Protein AF-A0A8S2AYM7-F1 (afdb_monomer)

Solvent-accessible surface area (backbone atoms only — not comparable to full-atom values): 11286 Å² total; per-residue (Å²): 134,83,77,73,75,80,81,81,62,63,74,83,64,90,55,88,88,55,82,81,86,78,89,85,72,85,82,69,78,77,80,76,76,75,89,69,96,76,87,73,83,65,93,90,77,64,89,91,79,86,88,61,62,48,63,53,56,55,32,68,74,38,61,87,72,64,48,51,95,74,82,79,92,74,59,77,87,77,57,67,85,67,53,64,68,45,72,44,85,76,66,83,88,55,56,69,72,55,54,54,48,35,54,52,53,40,49,52,52,52,52,51,62,72,68,62,67,84,82,76,94,69,86,88,79,58,65,67,63,58,48,55,73,37,94,89,44,85,89,83,90,77,57,69,68,60,53,51,54,52,53,55,52,57,51,56,61,51,70,76,73,111

Organism: Arabidopsis arenosa (NCBI:txid38785)

Foldseek 3Di:
DDDDPPVPDDLDDDDPVDDDDDDPDPPPDDPPPDCPPPDDDDPPDDDDDDDDNNVLVVQCPDDPPSVDPDDDDDDPVVDPPCLVVLVDDDDPPDDPVVNVVSVVSVVVVVVCVVPDDDDDDDDDDDPVVVVCVDPVDDDDDDDPVVVVVVVVVVVVVVVVVD

InterPro domains:
  IPR012592 PROCN domain [PF08083] (51-155)
  IPR027652 Pre-mRNA-processing-splicing factor 8 [PTHR11140] (9-155)

Secondary structure (DSSP, 8-state):
-----GGGS-SS---TTSPP-----TTS--------TT--PPTT------S-HHHHHHHHTSPTTTT-S------GGG--TTHHHHHSPPPTTS-HHHHHHHHHHHHHHHHHHHT--PPPP-----HHHHHHTSTT-------HHHHHHHHHHHHHHHHT--

Mean predicted aligned error: 11.98 Å

Sequence (162 aa):
MVTLPVSYLPAFYYDPLIHPISNTNKDRRERKVYDDDDFALPEGVEPLLKDTT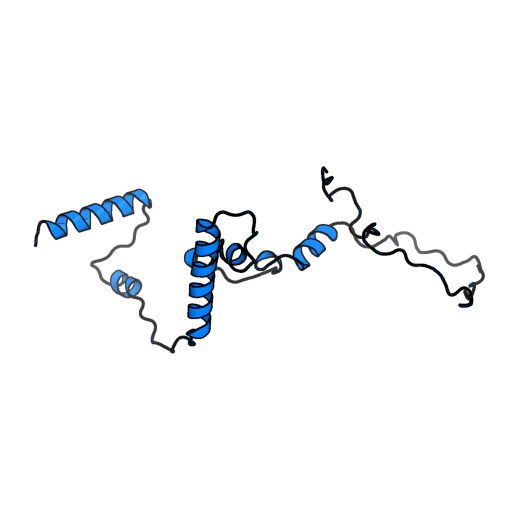AAGISLLFAPRPFVMRSGRTRRAEDIPLVSEWFKEHCPPAYLVKVRVSYQKLLKCYMVNELHHRPPKAQKKKHLFSYLAATKFFQITELDWVEVGLQVCRQEEFKLLAS

Radius of gyration: 31.62 Å; Cα contacts (8 Å, |Δi|>4): 24; chains: 1; bounding box: 71×68×69 Å

pLDDT: mean 84.6, std 15.57, range [30.25, 97.88]

Nearest PDB structures (foldseek):
  6qx9-assembly1_5A  TM=7.966E-01  e=1.813E-13  Homo sapiens
  8q7w-assembly1_A  TM=8.021E-01  e=1.813E-13  Homo sapiens
  8q7x-assembly1_A  TM=8.021E-01  e=1.813E-13  Homo sapiens
  8ro1-assembly1_A  TM=8.016E-01  e=1.948E-11  Caenorhabditis elegans
  5zwm-assembly1_A  TM=7.819E-01  e=7.359E-07  Saccharomyces cerevisiae S288C

Structure (mmCIF, N/CA/C/O backbone):
data_AF-A0A8S2AYM7-F1
#
_entry.id   AF-A0A8S2AYM7-F1
#
loop_
_atom_site.group_PDB
_atom_site.id
_atom_site.type_symbol
_atom_site.label_atom_id
_atom_site.label_alt_id
_atom_site.label_comp_id
_atom_site.label_asym_id
_atom_site.label_entity_id
_atom_site.label_seq_id
_atom_site.pdbx_PDB_ins_code
_atom_site.Cartn_x
_atom_site.Cartn_y
_atom_site.Cartn_z
_atom_site.occupancy
_atom_site.B_iso_or_equiv
_atom_site.auth_seq_id
_atom_site.auth_comp_id
_atom_site.auth_asym_id
_atom_site.auth_atom_id
_atom_site.pdbx_PDB_model_num
ATOM 1 N N . MET A 1 1 ? 11.398 9.988 -26.545 1.00 33.47 1 MET A N 1
ATOM 2 C CA . MET A 1 1 ? 11.728 8.605 -26.942 1.00 33.47 1 MET A CA 1
ATOM 3 C C . MET A 1 1 ? 10.581 7.730 -26.487 1.00 33.47 1 MET A C 1
ATOM 5 O O . MET A 1 1 ? 10.387 7.577 -25.291 1.00 33.47 1 MET A O 1
ATOM 9 N N . VAL A 1 2 ? 9.742 7.306 -27.428 1.00 30.25 2 VAL A N 1
ATOM 10 C CA . VAL A 1 2 ? 8.551 6.498 -27.149 1.00 30.25 2 VAL A CA 1
ATOM 11 C C . VAL A 1 2 ? 9.033 5.075 -26.890 1.00 30.25 2 VAL A C 1
ATOM 13 O O . VAL A 1 2 ? 9.530 4.424 -27.803 1.00 30.25 2 VAL A O 1
ATOM 16 N N . THR A 1 3 ? 8.951 4.613 -25.644 1.00 40.66 3 THR A N 1
ATOM 17 C CA . THR A 1 3 ? 9.097 3.194 -25.324 1.00 40.66 3 THR A CA 1
ATOM 18 C C . THR A 1 3 ? 7.939 2.464 -25.993 1.00 40.66 3 THR A C 1
ATOM 20 O O . THR A 1 3 ? 6.786 2.619 -25.593 1.00 40.66 3 THR A O 1
ATOM 23 N N . LEU A 1 4 ? 8.231 1.716 -27.061 1.00 38.78 4 LEU A N 1
ATOM 24 C CA . LEU A 1 4 ? 7.281 0.754 -27.611 1.00 38.78 4 LEU A CA 1
ATOM 25 C C . LEU A 1 4 ? 6.820 -0.161 -26.464 1.00 38.78 4 LEU A C 1
ATOM 27 O O . LEU A 1 4 ? 7.649 -0.533 -25.628 1.00 38.78 4 LEU A O 1
ATOM 31 N N . PRO A 1 5 ? 5.525 -0.505 -26.374 1.00 46.03 5 PRO A N 1
ATOM 32 C CA . PRO A 1 5 ? 5.066 -1.417 -25.342 1.00 46.03 5 PRO A CA 1
ATOM 33 C C . PRO A 1 5 ? 5.828 -2.738 -25.485 1.00 46.03 5 PRO A C 1
ATOM 35 O O . PRO A 1 5 ? 5.885 -3.323 -26.566 1.00 46.03 5 PRO A O 1
ATOM 38 N N . VAL A 1 6 ? 6.399 -3.206 -24.374 1.00 54.59 6 VAL A N 1
ATOM 39 C CA . VAL A 1 6 ? 7.200 -4.440 -24.214 1.00 54.59 6 VAL A CA 1
ATOM 40 C C . VAL A 1 6 ? 6.398 -5.717 -24.566 1.00 54.59 6 VAL A C 1
ATOM 42 O O . VAL A 1 6 ? 6.845 -6.833 -24.353 1.00 54.59 6 VAL A O 1
ATOM 45 N N . SER A 1 7 ? 5.193 -5.579 -25.122 1.00 57.56 7 SER A N 1
ATOM 46 C CA . SER A 1 7 ? 4.249 -6.657 -25.412 1.00 57.56 7 SER A CA 1
ATOM 47 C C . SER A 1 7 ? 4.543 -7.451 -26.689 1.00 57.56 7 SER A C 1
ATOM 49 O O . SER A 1 7 ? 3.866 -8.444 -26.923 1.00 57.56 7 SER A O 1
ATOM 51 N N . TYR A 1 8 ? 5.495 -7.026 -27.529 1.00 64.31 8 TYR A N 1
ATOM 52 C CA . TYR A 1 8 ? 5.788 -7.683 -28.817 1.00 64.31 8 TYR A CA 1
ATOM 53 C C . TYR A 1 8 ? 7.090 -8.498 -28.840 1.00 64.31 8 TYR A C 1
ATOM 55 O O . TYR A 1 8 ? 7.342 -9.201 -29.816 1.00 64.31 8 TYR A O 1
ATOM 63 N N . LEU A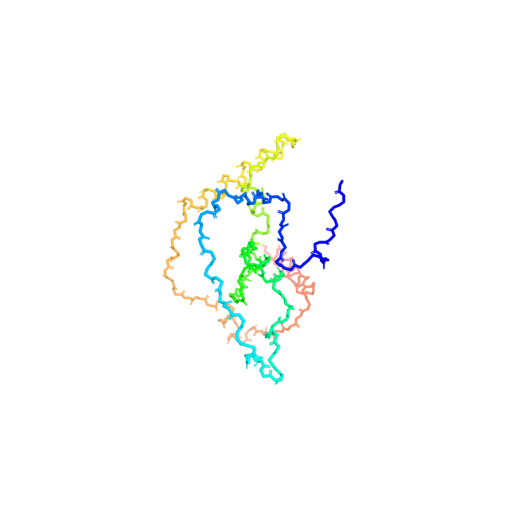 1 9 ? 7.921 -8.417 -27.796 1.00 74.19 9 LEU A N 1
ATOM 64 C CA . LEU A 1 9 ? 9.161 -9.192 -27.707 1.00 74.19 9 LEU A CA 1
ATOM 65 C C . LEU A 1 9 ? 8.925 -10.508 -26.943 1.00 74.19 9 LEU A C 1
ATOM 67 O O . LEU A 1 9 ? 8.143 -10.523 -25.990 1.00 74.19 9 LEU A O 1
ATOM 71 N N . PRO A 1 10 ? 9.591 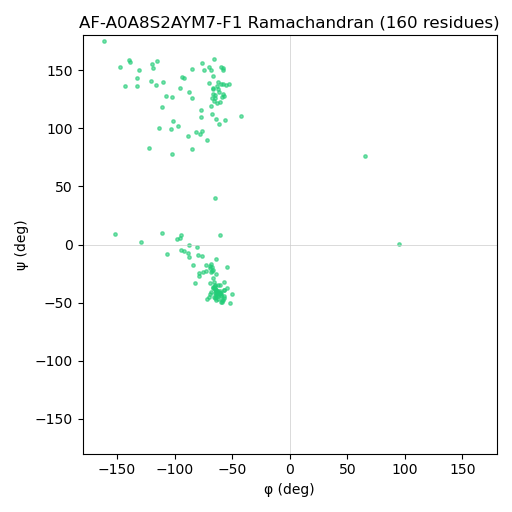-11.614 -27.326 1.00 81.75 10 PRO A N 1
ATOM 72 C CA . PRO A 1 10 ? 9.516 -12.868 -26.581 1.00 81.75 10 PRO A CA 1
ATOM 73 C C . PRO A 1 10 ? 9.964 -12.702 -25.124 1.00 81.75 10 PRO A C 1
ATOM 75 O O . PRO A 1 10 ? 10.838 -11.892 -24.825 1.00 81.75 10 PRO A O 1
ATOM 78 N N . ALA A 1 11 ? 9.427 -13.534 -2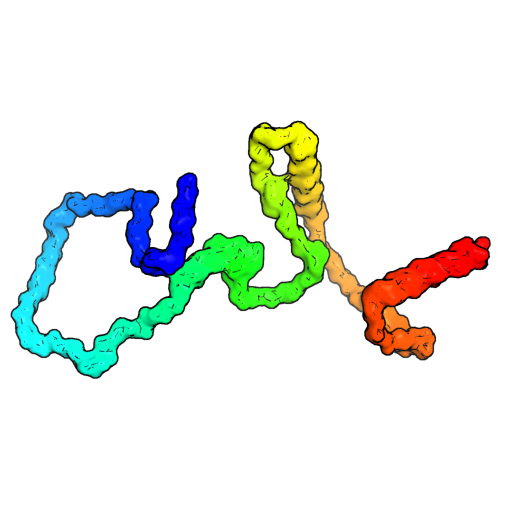4.223 1.00 77.75 11 ALA A N 1
ATOM 79 C CA . ALA A 1 11 ? 9.792 -13.513 -22.800 1.00 77.75 11 ALA A CA 1
ATOM 80 C C . ALA A 1 11 ? 11.300 -13.715 -22.556 1.00 77.75 11 ALA A C 1
ATOM 82 O O . ALA A 1 11 ? 11.854 -13.167 -21.607 1.00 77.75 11 ALA A O 1
ATOM 83 N N . PHE A 1 12 ? 11.954 -14.492 -23.420 1.00 85.00 12 PHE A N 1
ATOM 84 C CA . PHE A 1 12 ? 13.399 -14.673 -23.437 1.00 85.00 12 PHE A CA 1
ATOM 85 C C . PHE A 1 12 ? 13.946 -14.071 -24.729 1.00 85.00 12 PHE A C 1
ATOM 87 O O . PHE A 1 12 ? 13.855 -14.672 -25.798 1.00 85.00 12 PHE A O 1
ATOM 94 N N . TYR A 1 13 ? 14.487 -12.863 -24.621 1.00 87.06 13 TYR A N 1
ATOM 95 C CA . TYR A 1 13 ? 15.102 -12.120 -25.713 1.00 87.06 13 TYR A CA 1
ATOM 96 C C . TYR A 1 13 ? 16.447 -11.564 -25.241 1.00 87.06 13 TYR A C 1
ATOM 98 O O . TYR A 1 13 ? 16.594 -11.183 -24.079 1.00 87.06 13 TYR A O 1
ATOM 106 N N . TYR A 1 14 ? 17.440 -11.546 -26.130 1.00 89.81 14 TYR A N 1
ATOM 107 C CA . TYR A 1 14 ? 18.743 -10.967 -25.825 1.00 89.81 14 TYR A CA 1
ATOM 108 C C . TYR A 1 14 ? 18.641 -9.435 -25.872 1.00 89.81 14 TYR A C 1
ATOM 110 O O . TYR A 1 14 ? 18.656 -8.841 -26.949 1.00 89.81 14 TYR A O 1
ATOM 118 N N . ASP A 1 15 ? 18.484 -8.811 -24.704 1.00 89.62 15 ASP A N 1
ATOM 119 C CA . ASP A 1 15 ? 18.349 -7.358 -24.571 1.00 89.62 15 ASP A CA 1
ATOM 120 C C . ASP A 1 15 ? 19.647 -6.650 -25.021 1.00 89.62 15 ASP A C 1
ATOM 122 O O . ASP A 1 15 ? 20.723 -7.001 -24.528 1.00 89.62 15 ASP A O 1
ATOM 126 N N . PRO A 1 16 ? 19.587 -5.645 -25.920 1.00 91.19 16 PRO A N 1
ATOM 127 C CA . PRO A 1 16 ? 20.740 -4.833 -26.314 1.00 91.19 16 PRO A CA 1
ATOM 128 C C . PRO A 1 16 ? 21.497 -4.163 -25.156 1.00 91.19 16 PRO A C 1
ATOM 130 O O . PRO A 1 16 ? 22.649 -3.772 -25.335 1.00 91.19 16 PRO A O 1
ATOM 133 N N . LEU A 1 17 ? 20.878 -4.021 -23.978 1.00 91.69 17 LEU A N 1
ATOM 134 C CA . LEU A 1 17 ? 21.542 -3.563 -22.754 1.00 91.69 17 LEU A CA 1
ATOM 135 C C . LEU A 1 17 ? 22.548 -4.588 -22.194 1.00 91.69 17 LEU A C 1
ATOM 137 O O . LEU A 1 17 ? 23.414 -4.220 -21.401 1.00 91.69 17 LEU A O 1
ATOM 141 N N . ILE A 1 18 ? 22.457 -5.863 -22.586 1.00 91.88 18 ILE A N 1
ATOM 142 C CA . ILE A 1 18 ? 23.369 -6.928 -22.156 1.00 91.88 18 ILE A CA 1
ATOM 143 C C . ILE A 1 18 ? 24.610 -6.930 -23.056 1.00 91.88 18 ILE A C 1
ATOM 145 O O . ILE A 1 18 ? 24.524 -7.040 -24.282 1.00 91.88 18 ILE A O 1
ATOM 149 N N . HIS A 1 19 ? 25.794 -6.864 -22.443 1.00 92.06 19 HIS A N 1
ATOM 150 C CA . HIS A 1 19 ? 27.066 -6.906 -23.168 1.00 92.06 19 HIS A CA 1
ATOM 151 C C . HIS A 1 19 ? 27.221 -8.193 -24.002 1.00 92.06 19 HIS A C 1
ATOM 153 O O . HIS A 1 19 ? 27.105 -9.280 -23.429 1.00 92.06 19 HIS A O 1
ATOM 159 N N . PRO A 1 20 ? 27.525 -8.096 -25.316 1.00 92.44 20 PRO A N 1
ATOM 160 C CA . PRO A 1 20 ? 27.611 -9.245 -26.217 1.00 92.44 20 PRO A CA 1
ATOM 161 C C . PRO A 1 20 ? 28.668 -10.251 -25.766 1.00 92.44 20 PRO A C 1
ATOM 163 O O . PRO A 1 20 ? 29.783 -9.888 -25.388 1.00 92.44 20 PRO A O 1
ATOM 166 N N . ILE A 1 21 ? 28.325 -11.535 -25.855 1.00 88.50 21 ILE A N 1
ATOM 167 C CA . ILE A 1 21 ? 29.239 -12.628 -25.523 1.00 88.50 21 ILE A CA 1
ATOM 168 C C . ILE A 1 21 ? 30.228 -12.807 -26.681 1.00 88.50 21 ILE A C 1
ATOM 170 O O . ILE A 1 21 ? 29.840 -13.175 -27.789 1.00 88.50 21 ILE A O 1
ATOM 174 N N . SER A 1 22 ? 31.516 -12.569 -26.426 1.00 84.88 22 SER A N 1
ATOM 175 C CA . SER A 1 22 ? 32.588 -12.856 -27.380 1.00 84.88 22 SER A CA 1
ATOM 176 C C . SER A 1 22 ? 33.069 -14.301 -27.229 1.00 84.88 22 SER A C 1
ATOM 178 O O . SER A 1 22 ? 33.342 -14.779 -26.129 1.00 84.88 22 SER A O 1
ATOM 180 N N . ASN A 1 23 ? 33.176 -15.028 -28.342 1.00 81.06 23 ASN A N 1
ATOM 181 C CA . ASN A 1 23 ? 33.700 -16.392 -28.330 1.00 81.06 23 ASN A CA 1
ATOM 182 C C . ASN A 1 23 ? 35.228 -16.366 -28.496 1.00 81.06 23 ASN A C 1
ATOM 184 O O . ASN A 1 23 ? 35.735 -16.302 -29.614 1.00 81.06 23 ASN A O 1
ATOM 188 N N . THR A 1 24 ? 35.965 -16.366 -27.385 1.00 75.62 24 THR A N 1
ATOM 189 C CA . THR A 1 24 ? 37.438 -16.285 -27.378 1.00 75.62 24 THR A CA 1
ATOM 190 C C . THR A 1 24 ? 38.133 -17.646 -27.310 1.00 75.62 24 THR A C 1
ATOM 192 O O . THR A 1 24 ? 39.354 -17.704 -27.418 1.00 75.62 24 THR A O 1
ATOM 195 N N . ASN A 1 25 ? 37.388 -18.748 -27.167 1.00 70.62 25 ASN A N 1
ATOM 196 C CA . ASN A 1 25 ? 37.950 -20.067 -26.876 1.00 70.62 25 ASN A CA 1
ATOM 197 C C . ASN A 1 25 ? 37.550 -21.091 -27.955 1.00 70.62 25 ASN A C 1
ATOM 199 O O . ASN A 1 25 ? 36.585 -21.839 -27.807 1.00 70.62 25 ASN A O 1
ATOM 203 N N . LYS A 1 26 ? 38.292 -21.103 -29.071 1.00 64.06 26 LYS A N 1
ATOM 204 C CA . LYS A 1 26 ? 38.075 -22.025 -30.206 1.00 64.06 26 LYS A CA 1
ATOM 205 C C . LYS A 1 26 ? 38.562 -23.461 -29.957 1.00 64.06 26 LYS A C 1
ATOM 207 O O . LYS A 1 26 ? 38.228 -24.340 -30.743 1.00 64.06 26 LYS A O 1
ATOM 212 N N . ASP A 1 27 ? 39.303 -23.717 -28.878 1.00 64.50 27 ASP A N 1
ATOM 213 C CA . ASP A 1 27 ? 39.967 -25.014 -28.653 1.00 64.50 27 ASP A CA 1
ATOM 214 C C . ASP A 1 27 ? 39.098 -26.062 -27.939 1.00 64.50 27 ASP A C 1
ATOM 216 O O . ASP A 1 27 ? 39.514 -27.207 -27.729 1.00 64.50 27 ASP A O 1
ATOM 220 N N . ARG A 1 28 ? 37.853 -25.723 -27.584 1.00 64.44 28 ARG A N 1
ATOM 221 C CA . ARG A 1 28 ? 36.923 -26.693 -27.004 1.00 64.44 28 ARG A CA 1
ATOM 222 C C . ARG A 1 28 ? 36.352 -27.584 -28.112 1.00 64.44 28 ARG A C 1
ATOM 224 O O . ARG A 1 28 ? 35.364 -27.238 -28.748 1.00 64.44 28 ARG A O 1
ATOM 231 N N . ARG A 1 29 ? 36.981 -28.750 -28.306 1.00 63.94 29 ARG A N 1
ATOM 232 C CA . ARG A 1 29 ? 36.541 -29.837 -29.202 1.00 63.94 29 ARG A CA 1
ATOM 233 C C . ARG A 1 29 ? 35.031 -30.078 -29.107 1.00 63.94 29 ARG A C 1
ATOM 235 O O . ARG A 1 29 ? 34.549 -30.646 -28.125 1.00 63.94 29 ARG A O 1
ATOM 242 N N . GLU A 1 30 ? 34.310 -29.741 -30.166 1.00 64.81 30 GLU A N 1
ATOM 243 C CA . GLU A 1 30 ? 33.011 -30.339 -30.440 1.00 64.81 30 GLU A CA 1
ATOM 244 C C . GLU A 1 30 ? 33.255 -31.809 -30.778 1.00 64.81 30 GLU A C 1
ATOM 246 O O . GLU A 1 30 ? 33.882 -32.149 -31.785 1.00 64.81 30 GLU A O 1
ATOM 251 N N . ARG A 1 31 ? 32.811 -32.709 -29.901 1.00 60.75 31 ARG A N 1
ATOM 252 C CA . ARG A 1 31 ? 32.731 -34.127 -30.236 1.00 60.75 31 ARG A CA 1
ATOM 253 C C . ARG A 1 31 ? 31.564 -34.235 -31.219 1.00 60.75 31 ARG A C 1
ATOM 255 O O . ARG A 1 31 ? 30.423 -34.342 -30.784 1.00 60.75 31 ARG A O 1
ATOM 262 N N . LYS A 1 32 ? 31.840 -34.098 -32.521 1.00 61.12 32 LYS A N 1
ATOM 263 C CA . LYS A 1 32 ? 30.853 -34.371 -33.569 1.00 61.12 32 LYS A CA 1
ATOM 264 C C . LYS A 1 32 ? 30.377 -35.806 -33.364 1.00 61.12 32 LYS A C 1
ATOM 266 O O . LYS A 1 32 ? 31.153 -36.743 -33.546 1.00 61.12 32 LYS A O 1
ATOM 271 N N . VAL A 1 33 ? 29.150 -35.960 -32.884 1.00 63.12 33 VAL A N 1
ATOM 272 C CA . VAL A 1 33 ? 28.438 -37.231 -32.977 1.00 63.12 33 VAL A CA 1
ATOM 273 C C . VAL A 1 33 ? 28.171 -37.400 -34.468 1.00 63.12 33 VAL A C 1
ATOM 275 O O . VAL A 1 33 ? 27.628 -36.491 -35.093 1.00 63.12 33 VAL A O 1
ATOM 278 N N . TYR A 1 34 ? 28.707 -38.467 -35.054 1.00 61.69 34 TYR A N 1
ATOM 279 C CA . TYR A 1 34 ? 28.439 -38.802 -36.446 1.00 61.69 34 TYR A CA 1
ATOM 280 C C . TYR A 1 34 ? 26.961 -39.178 -36.557 1.00 61.69 34 TYR A C 1
ATOM 282 O O . TYR A 1 34 ? 26.458 -39.896 -35.694 1.00 61.69 34 TYR A O 1
ATOM 290 N N . ASP A 1 35 ? 26.296 -38.636 -37.573 1.00 59.59 35 ASP A N 1
ATOM 291 C CA . ASP A 1 35 ? 24.943 -39.016 -37.971 1.00 59.59 35 ASP A CA 1
ATOM 292 C C . ASP A 1 35 ? 24.994 -40.496 -38.372 1.00 59.59 35 ASP A C 1
ATOM 294 O O . ASP A 1 35 ? 25.585 -40.842 -39.394 1.00 59.59 35 ASP A O 1
ATOM 298 N N . ASP A 1 36 ? 24.499 -41.371 -37.501 1.00 61.19 36 ASP A N 1
ATOM 299 C CA . ASP A 1 36 ? 24.096 -42.724 -37.875 1.00 61.19 36 ASP A CA 1
ATOM 300 C C . ASP A 1 36 ? 22.565 -42.634 -37.975 1.00 61.19 36 ASP A C 1
ATOM 302 O O . ASP A 1 36 ? 21.882 -42.401 -36.973 1.00 61.19 36 ASP A O 1
ATOM 306 N N . ASP A 1 37 ? 22.075 -42.654 -39.215 1.00 62.97 37 ASP A N 1
ATOM 307 C CA . ASP A 1 37 ? 20.799 -42.125 -39.735 1.00 62.97 37 ASP A CA 1
ATOM 308 C C . ASP A 1 37 ? 19.491 -42.792 -39.217 1.00 62.97 37 ASP A C 1
ATOM 310 O O . ASP A 1 37 ? 18.550 -42.964 -39.985 1.00 62.97 37 ASP A O 1
ATOM 314 N N . ASP A 1 38 ? 19.361 -43.159 -37.935 1.00 70.38 38 ASP A N 1
ATOM 315 C CA . ASP A 1 38 ? 18.190 -43.934 -37.456 1.00 70.38 38 ASP A CA 1
ATOM 316 C C . ASP A 1 38 ? 17.455 -43.376 -36.220 1.00 70.38 38 ASP A C 1
ATOM 318 O O . ASP A 1 38 ? 16.479 -43.969 -35.749 1.00 70.38 38 ASP A O 1
ATOM 322 N N . PHE A 1 39 ? 17.854 -42.223 -35.672 1.00 74.88 39 PHE A N 1
ATOM 323 C CA . PHE A 1 39 ? 17.157 -41.647 -34.514 1.00 74.88 39 PHE A CA 1
ATOM 324 C C . PHE A 1 39 ? 16.138 -40.568 -34.911 1.00 74.88 39 PHE A C 1
ATOM 326 O O . PHE A 1 39 ? 16.491 -39.411 -35.133 1.00 74.88 39 PHE A O 1
ATOM 333 N N . ALA A 1 40 ? 14.851 -40.928 -34.917 1.00 78.06 40 ALA A N 1
ATOM 334 C CA . ALA A 1 40 ? 13.736 -39.991 -35.062 1.00 78.06 40 ALA A CA 1
ATOM 335 C C . ALA A 1 40 ? 12.940 -39.854 -33.754 1.00 78.06 40 ALA A C 1
ATOM 337 O O . ALA A 1 40 ? 12.668 -40.833 -33.056 1.00 78.06 40 ALA A O 1
ATOM 338 N N . LEU A 1 41 ? 12.534 -38.624 -33.426 1.00 79.31 41 LEU A N 1
ATOM 339 C CA . LEU A 1 41 ? 11.593 -38.369 -32.334 1.00 79.31 41 LEU A CA 1
ATOM 340 C C . LEU A 1 41 ? 10.209 -38.955 -32.690 1.00 79.31 41 LEU A C 1
ATOM 342 O O . LEU A 1 41 ? 9.749 -38.745 -33.813 1.00 79.31 41 LEU A O 1
ATOM 346 N N . PRO A 1 42 ? 9.531 -39.660 -31.763 1.00 86.31 42 PRO A N 1
ATOM 347 C CA . PRO A 1 42 ? 8.184 -40.178 -31.988 1.00 86.31 42 PRO A CA 1
ATOM 348 C C . PRO A 1 42 ? 7.164 -39.083 -32.327 1.00 86.31 42 PRO A C 1
ATOM 350 O O . PRO A 1 42 ? 7.254 -37.950 -31.849 1.00 86.31 42 PRO A O 1
ATOM 353 N N . GLU A 1 43 ? 6.152 -39.449 -33.110 1.00 80.50 43 GLU A N 1
ATOM 354 C CA . GLU A 1 43 ? 5.052 -38.559 -33.480 1.00 80.50 43 GLU A CA 1
ATOM 355 C C . GLU A 1 43 ? 4.267 -38.105 -32.231 1.00 80.50 43 GLU A C 1
ATOM 357 O O . GLU A 1 43 ? 3.925 -38.914 -31.367 1.00 80.50 43 GLU A O 1
ATOM 362 N N . GLY A 1 44 ? 4.017 -36.796 -32.108 1.00 75.06 44 GLY A N 1
ATOM 363 C CA . GLY A 1 44 ? 3.354 -36.185 -30.945 1.00 75.06 44 GLY A CA 1
ATOM 364 C C . GLY A 1 44 ? 4.293 -35.628 -29.865 1.00 75.06 44 GLY A C 1
ATOM 365 O O . GLY A 1 44 ? 3.815 -35.078 -28.871 1.00 75.06 44 GLY A O 1
ATOM 366 N N . VAL A 1 45 ? 5.617 -35.728 -30.041 1.00 79.56 45 VAL A N 1
ATOM 367 C CA . VAL A 1 45 ? 6.589 -35.041 -29.175 1.00 79.56 45 VAL A CA 1
ATOM 368 C C . VAL A 1 45 ? 6.744 -33.587 -29.624 1.00 79.56 45 VAL A C 1
ATOM 370 O O . VAL A 1 45 ? 7.510 -33.272 -30.532 1.00 79.56 45 VAL A O 1
ATOM 373 N N . GLU A 1 46 ? 6.024 -32.689 -28.956 1.00 72.12 46 GLU A N 1
ATOM 374 C CA . GLU A 1 46 ? 6.096 -31.241 -29.169 1.00 72.12 46 GLU A CA 1
ATOM 375 C C . GLU A 1 46 ? 6.631 -30.502 -27.922 1.00 72.12 46 GLU A C 1
ATOM 377 O O . GLU A 1 46 ? 6.561 -31.022 -26.802 1.00 72.12 46 GLU A O 1
ATOM 382 N N . PRO A 1 47 ? 7.171 -29.274 -28.070 1.00 64.94 47 PRO A N 1
ATOM 383 C CA . PRO A 1 47 ? 7.577 -28.441 -26.939 1.00 64.94 47 PRO A CA 1
ATOM 384 C C . PRO A 1 47 ? 6.421 -28.167 -25.962 1.00 64.94 47 PRO A C 1
ATOM 386 O O . PRO A 1 47 ? 5.361 -27.676 -26.338 1.00 64.94 47 PRO A O 1
ATOM 389 N N . LEU A 1 48 ? 6.660 -28.445 -24.679 1.00 64.25 48 LEU A N 1
ATOM 390 C CA . LEU A 1 48 ? 5.622 -28.654 -23.661 1.00 64.25 48 LEU A CA 1
ATOM 391 C C . LEU A 1 48 ? 4.797 -27.412 -23.237 1.00 64.25 48 LEU A C 1
ATOM 393 O O . LEU A 1 48 ? 3.750 -27.583 -22.617 1.00 64.25 48 LEU A O 1
ATOM 397 N N . LEU A 1 49 ? 5.258 -26.169 -23.447 1.00 58.91 49 LEU A N 1
ATOM 398 C CA . LEU A 1 49 ? 4.717 -25.012 -22.706 1.00 58.91 49 LEU A CA 1
ATOM 399 C C . LEU A 1 49 ? 4.605 -23.714 -23.525 1.00 58.91 49 LEU A C 1
ATOM 401 O O . LEU A 1 49 ? 5.567 -23.309 -24.178 1.00 58.91 49 LEU A O 1
ATOM 405 N N . LYS A 1 50 ? 3.471 -23.004 -23.381 1.00 60.47 50 LYS A N 1
ATOM 406 C CA . LYS A 1 50 ? 3.277 -21.621 -23.852 1.00 60.47 50 LYS A CA 1
ATOM 407 C C . LYS A 1 50 ? 2.639 -20.686 -22.810 1.00 60.47 50 LYS A C 1
ATOM 409 O O . LYS A 1 50 ? 1.671 -21.027 -22.139 1.00 60.47 50 LYS A O 1
ATOM 414 N N . ASP A 1 51 ? 3.233 -19.493 -22.765 1.00 69.19 51 ASP A N 1
ATOM 415 C CA . ASP A 1 51 ? 2.669 -18.140 -22.631 1.00 69.19 51 ASP A CA 1
ATOM 416 C C . ASP A 1 51 ? 1.935 -17.691 -21.348 1.00 69.19 51 ASP A C 1
ATOM 418 O O . ASP A 1 51 ? 0.734 -17.460 -21.349 1.00 69.19 51 ASP A O 1
ATOM 422 N N . THR A 1 52 ? 2.711 -17.399 -20.288 1.00 68.62 52 THR A N 1
ATOM 423 C CA . THR A 1 52 ? 2.540 -16.226 -19.371 1.00 68.62 52 THR A CA 1
ATOM 424 C C . THR A 1 52 ? 3.869 -15.752 -18.734 1.00 68.62 52 THR A C 1
ATOM 426 O O . THR A 1 52 ? 3.896 -14.900 -17.841 1.00 68.62 52 THR A O 1
ATOM 429 N N . THR A 1 53 ? 5.007 -16.284 -19.192 1.00 81.12 53 THR A N 1
ATOM 430 C CA . THR A 1 53 ? 6.303 -16.205 -18.499 1.00 81.12 53 THR A CA 1
ATOM 431 C C . THR A 1 53 ? 6.827 -14.781 -18.325 1.00 81.12 53 THR A C 1
ATOM 433 O O . THR A 1 53 ? 7.314 -14.454 -17.248 1.00 81.12 53 THR A O 1
ATOM 436 N N . ALA A 1 54 ? 6.684 -13.913 -19.333 1.00 81.12 54 ALA A N 1
ATOM 437 C CA . ALA A 1 54 ? 7.159 -12.528 -19.260 1.00 81.12 54 ALA A CA 1
ATOM 438 C C . ALA A 1 54 ? 6.502 -11.752 -18.104 1.00 81.12 54 ALA A C 1
ATOM 440 O O . ALA A 1 54 ? 7.198 -11.178 -17.269 1.00 81.12 54 ALA A O 1
ATOM 441 N N . ALA A 1 55 ? 5.169 -11.806 -18.002 1.00 80.62 55 ALA A N 1
ATOM 442 C CA . ALA A 1 55 ? 4.426 -11.147 -16.928 1.00 80.62 55 ALA A CA 1
ATOM 443 C C . ALA A 1 55 ? 4.744 -11.754 -15.549 1.00 80.62 55 ALA A C 1
ATOM 445 O O . ALA A 1 55 ? 4.881 -11.026 -14.567 1.00 80.62 55 ALA A O 1
ATOM 446 N N . GLY A 1 56 ? 4.920 -13.079 -15.475 1.00 83.06 56 GLY A N 1
ATOM 447 C CA . GLY A 1 56 ? 5.347 -13.760 -14.250 1.00 83.06 56 GLY A CA 1
ATOM 448 C C . GLY A 1 56 ? 6.737 -13.322 -13.775 1.00 83.06 56 GLY A C 1
ATOM 449 O O . GLY A 1 56 ? 6.925 -13.067 -12.586 1.00 83.06 56 GLY A O 1
ATOM 450 N N . ILE A 1 57 ? 7.692 -13.168 -14.699 1.00 86.88 57 ILE A N 1
ATOM 451 C CA . ILE A 1 57 ? 9.031 -12.641 -14.399 1.00 86.88 57 ILE A CA 1
ATOM 452 C C . ILE A 1 57 ? 8.937 -11.188 -13.917 1.00 86.88 57 ILE A C 1
ATOM 454 O O . ILE A 1 57 ? 9.584 -10.838 -12.934 1.00 86.88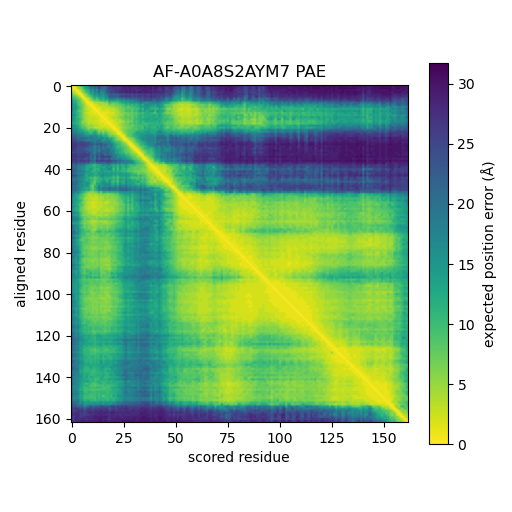 57 ILE A O 1
ATOM 458 N N . SER A 1 58 ? 8.103 -10.346 -14.537 1.00 86.81 58 SER A N 1
ATOM 459 C CA . SER A 1 58 ? 7.907 -8.965 -14.071 1.00 86.81 58 SER A CA 1
ATOM 460 C C . SER A 1 58 ? 7.366 -8.898 -12.638 1.00 86.81 58 SER A C 1
ATOM 462 O O . SER A 1 58 ? 7.835 -8.083 -11.846 1.00 86.81 58 SER A O 1
ATOM 464 N N . LEU A 1 59 ? 6.425 -9.777 -12.271 1.00 88.12 59 LEU A N 1
ATOM 465 C CA . LEU A 1 59 ? 5.886 -9.843 -10.907 1.00 88.12 59 LEU A CA 1
ATOM 466 C C . LEU A 1 59 ? 6.921 -10.309 -9.875 1.00 88.12 59 LEU A C 1
ATOM 468 O O . LEU A 1 59 ? 6.849 -9.888 -8.722 1.00 88.12 59 LEU A O 1
ATOM 472 N N . LEU A 1 60 ? 7.903 -11.128 -10.270 1.00 89.56 60 LEU A N 1
ATOM 473 C CA . LEU A 1 60 ? 8.968 -11.590 -9.372 1.00 89.56 60 LEU A CA 1
ATOM 474 C C . LEU A 1 60 ? 9.807 -10.429 -8.814 1.00 89.56 60 LEU A C 1
ATOM 476 O O . LEU A 1 60 ? 10.241 -10.482 -7.665 1.00 89.56 60 LEU A O 1
ATOM 480 N N . PHE A 1 61 ? 10.014 -9.383 -9.615 1.00 90.88 61 PHE A N 1
ATOM 481 C CA . PHE A 1 61 ? 10.781 -8.194 -9.234 1.00 90.88 61 PHE A CA 1
ATOM 482 C C . PHE A 1 61 ? 9.903 -7.023 -8.772 1.00 90.88 61 PHE A C 1
ATOM 484 O O . PHE A 1 61 ? 10.415 -5.935 -8.511 1.00 90.88 61 PHE A O 1
ATOM 491 N N . ALA A 1 62 ? 8.587 -7.218 -8.660 1.00 92.00 62 ALA A N 1
ATOM 492 C CA . ALA A 1 62 ? 7.680 -6.175 -8.202 1.00 92.00 62 ALA A CA 1
ATOM 493 C C . ALA A 1 62 ? 7.868 -5.877 -6.697 1.00 92.00 62 ALA A C 1
ATOM 495 O O . ALA A 1 62 ? 8.258 -6.758 -5.922 1.00 92.00 62 ALA A O 1
ATOM 496 N N . PRO A 1 63 ? 7.559 -4.655 -6.228 1.00 91.06 63 PRO A N 1
ATOM 497 C CA . PRO A 1 63 ? 7.561 -4.363 -4.800 1.00 91.06 63 PRO A CA 1
ATOM 498 C C . PRO A 1 63 ? 6.465 -5.162 -4.084 1.00 91.06 63 PRO A C 1
ATOM 500 O O . PRO A 1 63 ? 5.472 -5.601 -4.678 1.00 91.06 63 PRO A O 1
ATOM 503 N N . ARG A 1 64 ? 6.597 -5.330 -2.763 1.00 89.31 64 ARG A N 1
ATOM 504 C CA . ARG A 1 64 ? 5.457 -5.806 -1.967 1.00 89.31 64 ARG A CA 1
ATOM 505 C C . ARG A 1 64 ? 4.329 -4.773 -2.057 1.00 89.31 64 ARG A C 1
ATOM 507 O O . ARG A 1 64 ? 4.605 -3.589 -1.915 1.00 89.31 64 ARG A O 1
ATOM 514 N N . PRO A 1 65 ? 3.066 -5.190 -2.238 1.00 90.81 65 PRO A N 1
ATOM 515 C CA . PRO A 1 65 ? 2.540 -6.549 -2.063 1.00 90.81 65 PRO A CA 1
ATOM 516 C C . PRO A 1 65 ? 2.539 -7.435 -3.324 1.00 90.81 65 PRO A C 1
ATOM 518 O O . PRO A 1 65 ? 2.219 -8.614 -3.214 1.00 90.81 65 PRO A O 1
ATOM 521 N N . PHE A 1 66 ? 2.891 -6.909 -4.496 1.00 91.38 66 PHE A N 1
ATOM 522 C CA . PHE A 1 66 ? 2.620 -7.541 -5.795 1.00 91.38 66 PHE A CA 1
ATOM 523 C C . PHE A 1 66 ? 3.479 -8.773 -6.109 1.00 91.38 66 PHE A C 1
ATOM 525 O O . PHE A 1 66 ? 3.047 -9.637 -6.865 1.00 91.38 66 PHE A O 1
ATOM 532 N N . VAL A 1 67 ? 4.652 -8.903 -5.484 1.00 93.00 67 VAL A N 1
ATOM 533 C CA . VAL A 1 67 ? 5.499 -10.109 -5.596 1.00 93.00 67 VAL A CA 1
ATOM 534 C C . VAL A 1 67 ? 4.894 -11.350 -4.925 1.00 93.00 67 VAL A C 1
ATOM 536 O O . VAL A 1 67 ? 5.316 -12.479 -5.167 1.00 93.00 67 VAL A O 1
ATOM 539 N N . MET A 1 68 ? 3.907 -11.171 -4.044 1.00 90.81 68 MET A N 1
ATOM 540 C CA . MET A 1 68 ? 3.312 -12.261 -3.273 1.00 90.81 68 MET A CA 1
ATOM 541 C C . MET A 1 68 ? 2.053 -12.801 -3.952 1.00 90.81 68 MET A C 1
ATOM 543 O O . MET A 1 68 ? 1.170 -12.043 -4.335 1.00 90.81 68 MET A O 1
ATOM 547 N N . ARG A 1 69 ? 1.924 -14.133 -4.024 1.00 90.62 69 ARG A N 1
ATOM 548 C CA . ARG A 1 69 ? 0.715 -14.802 -4.548 1.00 90.62 69 ARG A CA 1
ATOM 549 C C . ARG A 1 69 ? -0.442 -14.844 -3.549 1.00 90.62 69 ARG A C 1
ATOM 551 O O . ARG A 1 69 ? -1.592 -14.984 -3.949 1.00 90.62 69 ARG A O 1
ATOM 558 N N . SER A 1 70 ? -0.141 -14.774 -2.255 1.00 92.19 70 SER A N 1
ATOM 559 C CA . SER A 1 70 ? -1.128 -14.766 -1.177 1.00 92.19 70 SER A CA 1
ATOM 560 C C . SER A 1 70 ? -0.637 -13.917 -0.004 1.00 92.19 70 SER A C 1
ATOM 562 O O . SE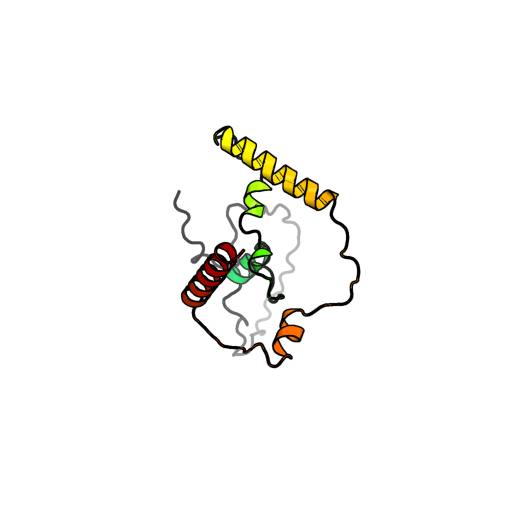R A 1 70 ? 0.564 -13.742 0.206 1.00 92.19 70 SER A O 1
ATOM 564 N N . GLY A 1 71 ? -1.577 -13.362 0.761 1.00 92.69 71 GLY A N 1
ATOM 565 C CA . GLY A 1 71 ? -1.297 -12.468 1.880 1.00 92.69 71 GLY A CA 1
ATOM 566 C C . GLY A 1 71 ? -2.486 -12.365 2.831 1.00 92.69 71 GLY A C 1
ATOM 567 O O . GLY A 1 71 ? -3.551 -12.924 2.579 1.00 92.69 71 GLY A O 1
ATOM 568 N N . ARG A 1 72 ? -2.302 -11.652 3.945 1.00 94.56 72 ARG A N 1
ATOM 569 C CA . ARG A 1 72 ? -3.389 -11.329 4.880 1.00 94.56 72 ARG A CA 1
ATOM 570 C C . ARG A 1 72 ? -4.011 -9.991 4.502 1.00 94.56 72 ARG A C 1
ATOM 572 O O . ARG A 1 72 ? -3.287 -9.072 4.118 1.00 94.56 72 ARG A O 1
ATOM 579 N N . THR A 1 73 ? -5.325 -9.869 4.663 1.00 95.62 73 THR A N 1
ATOM 580 C CA . THR A 1 73 ? -5.998 -8.573 4.558 1.00 95.62 73 THR A CA 1
ATOM 581 C C . THR A 1 73 ? -5.471 -7.635 5.644 1.00 95.62 73 THR A C 1
ATOM 583 O O . THR A 1 73 ? -5.190 -8.042 6.774 1.00 95.62 73 THR A O 1
ATOM 586 N N . ARG A 1 74 ? -5.270 -6.371 5.274 1.00 94.94 74 ARG A N 1
ATOM 587 C CA . ARG A 1 74 ? -4.788 -5.309 6.162 1.00 94.94 74 ARG A CA 1
ATOM 588 C C . ARG A 1 74 ? -5.845 -4.217 6.223 1.00 94.94 74 ARG A C 1
ATOM 590 O O . ARG A 1 74 ? -6.645 -4.088 5.299 1.00 94.94 74 ARG A O 1
ATOM 597 N N . ARG A 1 75 ? -5.853 -3.438 7.303 1.00 97.38 75 ARG A N 1
ATOM 598 C CA . ARG A 1 75 ? -6.746 -2.279 7.406 1.00 97.38 75 ARG A CA 1
ATOM 599 C C . ARG A 1 75 ? -6.296 -1.218 6.405 1.00 97.38 75 ARG A C 1
ATOM 601 O O . ARG A 1 75 ? -5.102 -1.115 6.130 1.00 97.38 75 ARG A O 1
ATOM 608 N N . ALA A 1 76 ? -7.233 -0.420 5.898 1.00 95.75 76 ALA A N 1
ATOM 609 C CA . ALA A 1 76 ? -6.923 0.635 4.933 1.00 95.75 76 ALA A CA 1
ATOM 610 C C . ALA A 1 76 ? -5.871 1.626 5.473 1.00 95.75 76 ALA A C 1
ATOM 612 O O . ALA A 1 76 ? -4.949 1.998 4.756 1.00 95.75 76 ALA A O 1
ATOM 613 N N . GLU A 1 77 ? -5.949 1.970 6.761 1.00 94.50 77 GLU A N 1
ATOM 614 C CA . GLU A 1 77 ? -4.998 2.868 7.436 1.00 94.50 77 GLU A CA 1
ATOM 615 C C . GLU A 1 77 ? -3.581 2.294 7.596 1.00 94.50 77 GLU A C 1
ATOM 617 O O . GLU A 1 77 ? -2.619 3.049 7.699 1.00 94.50 77 GLU A O 1
ATOM 622 N N . ASP A 1 78 ? -3.422 0.967 7.576 1.00 94.56 78 ASP A N 1
ATOM 623 C CA . ASP A 1 78 ? -2.114 0.326 7.744 1.00 94.56 78 ASP A CA 1
ATOM 624 C C . ASP A 1 78 ? -1.296 0.324 6.436 1.00 94.56 78 ASP A C 1
ATOM 626 O O . ASP A 1 78 ? -0.173 -0.190 6.412 1.00 94.56 78 ASP A O 1
ATOM 630 N N . ILE A 1 79 ? -1.841 0.838 5.328 1.00 93.94 79 ILE A N 1
ATOM 631 C CA . ILE A 1 79 ? -1.209 0.828 4.003 1.00 93.94 79 ILE A CA 1
ATOM 632 C C . ILE A 1 79 ? -0.654 2.227 3.688 1.00 93.94 79 ILE A C 1
ATOM 634 O O . ILE A 1 79 ? -1.393 3.107 3.246 1.00 93.94 79 ILE A O 1
ATOM 638 N N . PRO A 1 80 ? 0.658 2.461 3.871 1.00 93.88 80 PRO A N 1
ATOM 639 C CA . PRO A 1 80 ? 1.237 3.778 3.656 1.00 93.88 80 PRO A CA 1
ATOM 640 C C . PRO A 1 80 ? 1.601 3.995 2.178 1.00 93.88 80 PRO A C 1
ATOM 642 O O . PRO A 1 80 ? 2.761 3.846 1.785 1.00 93.88 80 PRO A O 1
ATOM 645 N N . LEU A 1 81 ? 0.610 4.379 1.367 1.00 92.88 81 LEU A N 1
ATOM 646 C CA . LEU A 1 81 ? 0.728 4.521 -0.097 1.00 92.88 81 LEU A CA 1
ATOM 647 C C . LEU A 1 81 ? 1.878 5.433 -0.551 1.00 92.88 81 LEU A C 1
ATOM 649 O O . LEU A 1 81 ? 2.546 5.144 -1.534 1.00 92.88 81 LEU A O 1
ATOM 653 N N . VAL A 1 82 ? 2.127 6.521 0.177 1.00 94.25 82 VAL A N 1
ATOM 654 C CA . VAL A 1 82 ? 3.142 7.530 -0.179 1.00 94.25 82 VAL A CA 1
ATOM 655 C C . VAL A 1 82 ? 4.487 7.310 0.517 1.00 94.25 82 VAL A C 1
ATOM 657 O O . VAL A 1 82 ? 5.370 8.162 0.438 1.00 94.25 82 VAL A O 1
ATOM 660 N N . SER A 1 83 ? 4.650 6.202 1.252 1.00 92.94 83 SER A N 1
ATOM 661 C CA . SER A 1 83 ? 5.846 6.022 2.083 1.00 92.94 83 SER A CA 1
ATOM 662 C C . SER A 1 83 ? 7.131 5.816 1.308 1.00 92.94 83 SER A C 1
ATOM 664 O O . SER A 1 83 ? 8.182 6.251 1.768 1.00 92.94 83 SER A O 1
ATOM 666 N N . GLU A 1 84 ? 7.063 5.176 0.147 1.00 93.00 84 GLU A N 1
ATOM 667 C CA . GLU A 1 84 ? 8.238 4.935 -0.690 1.00 93.00 84 GLU A CA 1
ATOM 668 C C . GLU A 1 84 ? 8.793 6.253 -1.240 1.00 93.00 84 GLU A C 1
ATOM 670 O O . GLU A 1 84 ? 10.000 6.476 -1.208 1.00 93.00 84 GLU A O 1
ATOM 675 N N . TRP A 1 85 ? 7.914 7.196 -1.592 1.00 94.00 85 TRP A N 1
ATOM 676 C CA . TRP A 1 85 ? 8.308 8.465 -2.202 1.00 94.00 85 TRP A CA 1
ATOM 677 C C . TRP A 1 85 ? 9.224 9.309 -1.319 1.00 94.00 85 TRP A C 1
ATOM 679 O O . TRP A 1 85 ? 10.164 9.904 -1.830 1.00 94.00 85 TRP A O 1
ATOM 689 N N . PHE A 1 86 ? 8.965 9.389 -0.007 1.00 94.62 86 PHE A N 1
ATOM 690 C CA . PHE A 1 86 ? 9.801 10.189 0.900 1.00 94.62 86 PHE A CA 1
ATOM 691 C C . PHE A 1 86 ? 11.001 9.421 1.470 1.00 94.62 86 PHE A C 1
ATOM 693 O O . PHE A 1 86 ? 11.859 10.032 2.109 1.00 94.62 86 PHE A O 1
ATOM 700 N N . LYS A 1 87 ? 11.052 8.094 1.283 1.00 94.56 87 LYS A N 1
ATOM 701 C CA . LYS A 1 87 ? 12.214 7.263 1.635 1.00 94.56 87 LYS A CA 1
ATOM 702 C C . LYS A 1 87 ? 13.318 7.370 0.585 1.00 94.56 87 LYS A C 1
ATOM 704 O O . LYS A 1 87 ? 14.489 7.214 0.924 1.00 94.56 87 LYS A O 1
ATOM 709 N N . GLU A 1 88 ? 12.955 7.658 -0.659 1.00 94.25 88 GLU A N 1
ATOM 710 C CA . GLU A 1 88 ? 13.898 7.965 -1.729 1.00 94.25 88 GLU A CA 1
ATOM 711 C C . GLU A 1 88 ? 14.471 9.383 -1.608 1.00 94.25 88 GLU A C 1
ATOM 713 O O . GLU A 1 88 ? 13.889 10.287 -0.997 1.00 94.25 88 GLU A O 1
ATOM 718 N N . HIS A 1 89 ? 15.648 9.592 -2.202 1.00 93.50 89 HIS A N 1
ATOM 719 C CA . HIS A 1 89 ? 16.279 10.903 -2.192 1.00 93.50 89 HIS A CA 1
ATOM 720 C C . HIS A 1 89 ? 15.463 11.907 -3.013 1.00 93.50 89 HIS A C 1
ATOM 722 O O . HIS A 1 89 ? 15.124 11.671 -4.171 1.00 93.50 89 HIS A O 1
ATOM 728 N N . CYS A 1 90 ? 15.183 13.063 -2.413 1.00 91.94 90 CYS A N 1
ATOM 729 C CA . CYS A 1 90 ? 14.422 14.125 -3.055 1.00 91.94 90 CYS A CA 1
ATOM 730 C C . CYS A 1 90 ? 15.220 14.733 -4.230 1.00 91.94 90 CYS A C 1
ATOM 732 O O . CYS A 1 90 ? 16.340 15.199 -4.004 1.00 91.94 90 CYS A O 1
ATOM 734 N N . PRO A 1 91 ? 14.667 14.801 -5.458 1.00 93.56 91 PRO A N 1
ATOM 735 C CA . PRO A 1 91 ? 15.326 15.461 -6.581 1.00 93.56 91 PRO A CA 1
ATOM 736 C C . PRO A 1 91 ? 15.709 16.920 -6.265 1.00 93.56 91 PRO A C 1
ATOM 738 O O . PRO A 1 91 ? 14.890 17.671 -5.721 1.00 93.56 91 PRO A O 1
ATOM 741 N N . PRO A 1 92 ? 16.911 17.385 -6.657 1.00 90.94 92 PRO A N 1
ATOM 742 C CA . PRO A 1 92 ? 17.384 18.732 -6.321 1.00 90.94 92 PRO A CA 1
ATOM 743 C C . PRO A 1 92 ? 16.571 19.848 -6.998 1.00 90.94 92 PRO A C 1
ATOM 745 O O . PRO A 1 92 ? 16.532 20.972 -6.496 1.00 90.94 92 PRO A O 1
ATOM 748 N N . ALA A 1 93 ? 15.879 19.532 -8.098 1.00 95.56 93 ALA A N 1
ATOM 749 C CA . ALA A 1 93 ? 15.046 20.463 -8.857 1.00 95.56 93 ALA A CA 1
ATOM 750 C C . ALA A 1 93 ? 13.793 20.947 -8.099 1.00 95.56 93 ALA A C 1
ATOM 752 O O . ALA A 1 93 ? 13.215 21.972 -8.456 1.00 95.56 93 ALA A O 1
ATOM 753 N N . TYR A 1 94 ? 13.352 20.240 -7.052 1.00 93.69 94 TYR A N 1
ATOM 754 C CA . TYR A 1 94 ? 12.158 20.626 -6.299 1.00 93.69 94 TYR A CA 1
ATOM 755 C C . TYR A 1 94 ? 12.381 21.833 -5.395 1.00 93.69 94 TYR A C 1
ATOM 757 O O . TYR A 1 94 ? 13.465 22.040 -4.865 1.00 93.69 94 TYR A O 1
ATOM 765 N N . LEU A 1 95 ? 11.322 22.611 -5.159 1.00 97.06 95 LEU A N 1
ATOM 766 C CA . LEU A 1 95 ? 11.351 23.804 -4.308 1.00 97.06 95 LEU A CA 1
ATOM 767 C C . LEU A 1 95 ? 11.763 23.481 -2.860 1.00 97.06 95 LEU A C 1
ATOM 769 O O . LEU A 1 95 ? 11.455 22.409 -2.335 1.00 97.06 95 LEU A O 1
ATOM 773 N N . VAL A 1 96 ? 12.360 24.460 -2.166 1.00 97.19 96 VAL A N 1
ATOM 774 C CA . VAL A 1 96 ? 12.822 24.334 -0.765 1.00 97.19 96 VAL A CA 1
ATOM 775 C C . VAL A 1 96 ? 11.730 23.771 0.152 1.00 97.19 96 VAL A C 1
ATOM 777 O O . VAL A 1 96 ? 12.004 22.870 0.942 1.00 97.19 96 VAL A O 1
ATOM 780 N N . LYS A 1 97 ? 10.478 24.237 0.007 1.00 97.06 97 LYS A N 1
ATOM 781 C CA . LYS A 1 97 ? 9.340 23.767 0.818 1.00 97.06 97 LYS A CA 1
ATOM 782 C C . LYS A 1 97 ? 9.128 22.252 0.720 1.00 97.06 97 LYS A C 1
ATOM 784 O O . LYS A 1 97 ? 8.855 21.602 1.725 1.00 97.06 97 LYS A O 1
ATOM 789 N N . VAL A 1 98 ? 9.301 21.692 -0.479 1.00 96.69 98 VAL A N 1
ATOM 790 C CA . VAL A 1 98 ? 9.124 20.259 -0.740 1.00 96.69 98 VAL A CA 1
ATOM 791 C C . VAL A 1 98 ? 10.275 19.491 -0.105 1.00 96.69 98 VAL A C 1
ATOM 793 O O . VAL A 1 98 ? 10.035 18.557 0.654 1.00 96.69 98 VAL A O 1
ATOM 796 N N . ARG A 1 99 ? 11.517 19.944 -0.298 1.00 95.31 99 ARG A N 1
ATOM 797 C CA . ARG A 1 99 ? 12.701 19.294 0.283 1.00 95.31 99 ARG A CA 1
ATOM 798 C C . ARG A 1 99 ? 12.659 19.259 1.816 1.00 95.31 99 ARG A C 1
ATOM 800 O O . ARG A 1 99 ? 12.938 18.223 2.412 1.00 95.31 99 ARG A O 1
ATOM 807 N N . VAL A 1 100 ? 12.226 20.348 2.459 1.00 96.62 100 VAL A N 1
ATOM 808 C CA . VAL A 1 100 ? 12.024 20.387 3.921 1.00 96.62 100 VAL A CA 1
ATOM 809 C C . VAL A 1 100 ? 10.900 19.437 4.356 1.00 96.62 100 VAL A C 1
ATOM 811 O O . VAL A 1 100 ? 11.005 18.807 5.407 1.00 96.62 100 VAL A O 1
ATOM 814 N N . SER A 1 101 ? 9.833 19.287 3.562 1.00 97.00 101 SER A N 1
ATOM 815 C CA . SER A 1 101 ? 8.762 18.326 3.868 1.00 97.00 101 SER A CA 1
ATOM 816 C C . SER A 1 101 ? 9.243 16.869 3.816 1.00 97.00 101 SER A C 1
ATOM 818 O O . SER A 1 101 ? 8.951 16.114 4.741 1.00 97.00 101 SER A O 1
ATOM 820 N N . TYR A 1 102 ? 10.065 16.503 2.821 1.00 97.00 102 TYR A N 1
ATOM 821 C CA . TYR A 1 102 ? 10.693 15.178 2.718 1.00 97.00 102 TYR A CA 1
ATOM 822 C C . TYR A 1 102 ? 11.527 14.870 3.965 1.00 97.00 102 TYR A C 1
ATOM 824 O O . TYR A 1 102 ? 11.360 13.823 4.586 1.00 97.00 102 TYR A O 1
ATOM 832 N N . GLN A 1 103 ? 12.361 15.824 4.392 1.00 96.12 103 GLN A N 1
ATOM 833 C CA . GLN A 1 103 ? 13.168 15.685 5.607 1.00 96.12 103 GLN A CA 1
ATOM 834 C C . GLN A 1 103 ? 12.309 15.474 6.861 1.00 96.12 103 GLN A C 1
ATOM 836 O O . GLN A 1 103 ? 12.644 14.644 7.705 1.00 96.12 103 GLN A O 1
ATOM 841 N N . LYS A 1 104 ? 11.189 16.199 6.996 1.00 97.25 104 LYS A N 1
ATOM 842 C CA . LYS A 1 104 ? 10.270 16.046 8.135 1.00 97.25 104 LYS A CA 1
ATOM 843 C C . LYS A 1 104 ? 9.605 14.670 8.156 1.00 97.25 104 LYS A C 1
ATOM 845 O O . LYS A 1 104 ? 9.579 14.040 9.210 1.00 97.25 104 LYS A O 1
ATOM 850 N N . LEU A 1 105 ? 9.105 14.196 7.014 1.00 97.00 105 LEU A N 1
ATOM 851 C CA . LEU A 1 105 ? 8.484 12.872 6.903 1.00 97.00 105 LEU A CA 1
ATOM 852 C C . LEU A 1 105 ? 9.488 11.756 7.212 1.00 97.00 105 LEU A C 1
ATOM 854 O O 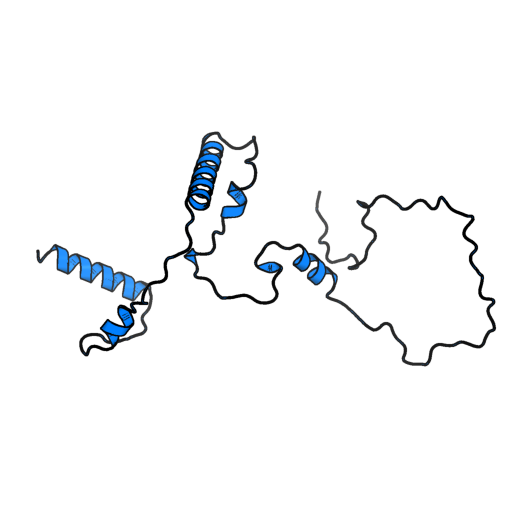. LEU A 1 105 ? 9.186 10.861 8.002 1.00 97.00 105 LEU A O 1
ATOM 858 N N . LEU A 1 106 ? 10.706 11.860 6.673 1.00 96.81 106 LEU A N 1
ATOM 859 C CA . LEU A 1 106 ? 11.778 10.907 6.946 1.00 96.81 106 LEU A CA 1
ATOM 860 C C . LEU A 1 106 ? 12.171 10.903 8.429 1.00 96.81 106 LEU A C 1
ATOM 862 O O . LEU A 1 106 ? 12.326 9.837 9.021 1.00 96.81 106 LEU A O 1
ATOM 866 N N . LYS A 1 107 ? 12.253 12.080 9.063 1.00 97.19 107 LYS A N 1
ATOM 867 C CA . LYS A 1 107 ? 12.501 12.192 10.506 1.00 97.19 107 LYS A CA 1
ATOM 868 C C . LYS A 1 107 ? 11.417 11.480 11.317 1.00 97.19 107 LYS A C 1
ATOM 870 O O . LYS A 1 107 ? 11.755 10.713 12.212 1.00 97.19 107 LYS A O 1
ATOM 875 N N . CYS A 1 108 ? 10.137 11.703 11.011 1.00 97.25 108 CYS A N 1
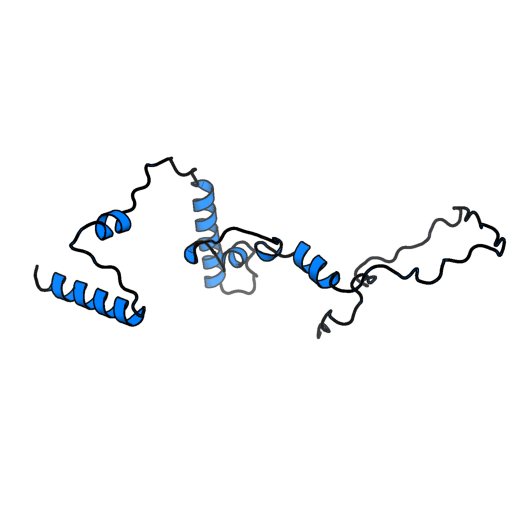ATOM 876 C CA . CYS A 1 108 ? 9.035 11.015 11.691 1.00 97.25 108 CYS A CA 1
ATOM 877 C C . CYS A 1 108 ? 9.133 9.492 11.529 1.00 97.25 108 CYS A C 1
ATOM 879 O O . CYS A 1 108 ? 8.994 8.764 12.508 1.00 97.25 108 CYS A O 1
ATOM 881 N N . TYR A 1 109 ? 9.434 9.013 10.319 1.00 96.75 109 TYR A N 1
ATOM 882 C CA . TYR A 1 109 ? 9.642 7.590 10.053 1.00 96.75 109 TYR A CA 1
ATOM 883 C C . TYR A 1 109 ? 10.782 7.004 10.897 1.00 96.75 109 TYR A C 1
ATOM 885 O O . TYR A 1 109 ? 10.583 6.008 11.586 1.00 96.75 109 TYR A O 1
ATOM 893 N N . MET A 1 110 ? 11.948 7.654 10.924 1.00 97.25 110 MET A N 1
ATOM 894 C CA . MET A 1 110 ? 13.094 7.186 11.712 1.00 97.25 110 MET A CA 1
ATOM 895 C C . MET A 1 110 ? 12.815 7.196 13.217 1.00 97.25 110 MET A C 1
ATOM 897 O O . MET A 1 110 ? 13.224 6.279 13.920 1.00 97.25 110 MET A O 1
ATOM 901 N N . VAL A 1 111 ? 12.109 8.212 13.721 1.00 97.88 111 VAL A N 1
ATOM 902 C CA . VAL A 1 111 ? 11.715 8.286 15.137 1.00 97.88 111 VAL A CA 1
ATOM 903 C C . VAL A 1 111 ? 10.758 7.150 15.497 1.00 97.88 111 VAL A C 1
ATOM 905 O O . VAL A 1 111 ? 10.896 6.579 16.579 1.00 97.88 111 VAL A O 1
ATOM 908 N N . ASN A 1 112 ? 9.828 6.801 14.604 1.00 96.31 112 ASN A N 1
ATOM 909 C CA . ASN A 1 112 ? 8.905 5.686 14.805 1.00 96.31 112 ASN A CA 1
ATOM 910 C C . ASN A 1 112 ? 9.637 4.339 14.832 1.00 96.31 112 ASN A C 1
ATOM 912 O O . ASN A 1 112 ? 9.380 3.542 15.729 1.00 96.31 112 ASN A O 1
ATOM 916 N N . GLU A 1 113 ? 10.570 4.109 13.904 1.00 95.81 113 GLU A N 1
ATOM 917 C CA . GLU A 1 113 ? 11.396 2.894 13.873 1.00 95.81 113 GLU A CA 1
ATOM 918 C C . GLU A 1 113 ? 12.309 2.795 15.106 1.00 95.81 113 GLU A C 1
ATOM 920 O O . GLU A 1 113 ? 12.393 1.745 15.738 1.00 95.81 113 GLU A O 1
ATOM 925 N N . LEU A 1 114 ? 12.943 3.902 15.511 1.00 97.44 114 LEU A N 1
ATOM 926 C CA . LEU A 1 114 ? 13.864 3.934 16.651 1.00 97.44 114 LEU A CA 1
ATOM 927 C C . LEU A 1 114 ? 13.170 3.618 17.982 1.00 97.44 114 LEU A C 1
ATOM 929 O O . LEU A 1 114 ? 13.731 2.926 18.830 1.00 97.44 114 LEU A O 1
ATOM 933 N N . HIS A 1 115 ? 11.958 4.136 18.183 1.00 97.00 115 HIS A N 1
ATOM 934 C CA . HIS A 1 115 ? 11.193 3.922 19.413 1.00 97.00 115 HIS A CA 1
ATOM 935 C C . HIS A 1 115 ? 10.216 2.744 19.315 1.00 97.00 115 HIS A C 1
ATOM 937 O O . HIS A 1 115 ? 9.413 2.542 20.232 1.00 97.00 115 HIS A O 1
ATOM 943 N N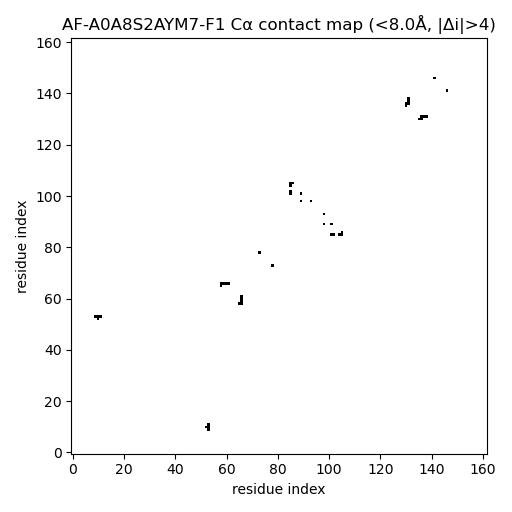 . HIS A 1 116 ? 10.272 1.957 18.237 1.00 96.69 116 HIS A N 1
ATOM 944 C CA . HIS A 1 116 ? 9.399 0.809 18.059 1.00 96.69 116 HIS A CA 1
ATOM 945 C C . HIS A 1 116 ? 9.662 -0.239 19.149 1.00 96.69 116 HIS A C 1
ATOM 947 O O . HIS A 1 116 ? 10.769 -0.756 19.308 1.00 96.69 116 HIS A O 1
ATOM 953 N N . ARG A 1 117 ? 8.619 -0.575 19.915 1.00 95.50 117 ARG A N 1
ATOM 954 C CA . ARG A 1 117 ? 8.647 -1.646 20.917 1.00 95.50 117 ARG A CA 1
ATOM 955 C C . ARG A 1 117 ? 7.590 -2.688 20.580 1.00 95.50 117 ARG A C 1
ATOM 957 O O . ARG A 1 117 ? 6.484 -2.307 20.193 1.00 95.50 117 ARG A O 1
ATOM 964 N N . PRO A 1 118 ? 7.884 -3.986 20.766 1.00 95.06 118 PRO A N 1
ATOM 965 C CA . PRO A 1 118 ? 6.891 -5.023 20.545 1.00 95.06 118 PRO A CA 1
ATOM 966 C C . PRO A 1 118 ? 5.661 -4.775 21.437 1.00 95.06 118 PRO A C 1
ATOM 968 O O . PRO A 1 118 ? 5.816 -4.413 22.612 1.00 95.06 118 PRO A O 1
ATOM 971 N N . PRO A 1 119 ? 4.440 -4.950 20.903 1.00 94.88 119 PRO A N 1
ATOM 972 C CA . PRO A 1 119 ? 3.223 -4.729 21.668 1.00 94.88 119 PRO A CA 1
ATOM 973 C C . PRO A 1 119 ? 3.166 -5.700 22.850 1.00 94.88 119 PRO A C 1
ATOM 975 O O . PRO A 1 119 ? 3.412 -6.899 22.710 1.00 94.88 119 PRO A O 1
ATOM 978 N N . LYS A 1 120 ? 2.831 -5.182 24.035 1.00 95.12 120 LYS A N 1
ATOM 979 C CA . LYS A 1 120 ? 2.675 -6.011 25.235 1.00 95.12 120 LYS A CA 1
ATOM 980 C C . LYS A 1 120 ? 1.429 -6.879 25.100 1.00 95.12 120 LYS A C 1
ATOM 982 O O . LYS A 1 120 ? 0.380 -6.398 24.674 1.00 95.12 120 LYS A O 1
ATOM 987 N N . ALA A 1 121 ? 1.526 -8.138 25.521 1.00 95.31 121 ALA A N 1
ATOM 988 C CA . ALA A 1 121 ? 0.362 -9.008 25.602 1.00 95.31 121 ALA A CA 1
ATOM 989 C C . ALA A 1 121 ? -0.669 -8.406 26.572 1.00 95.31 121 ALA A C 1
ATOM 991 O O . ALA A 1 121 ? -0.369 -8.137 27.736 1.00 95.31 121 ALA A O 1
ATOM 992 N N . GLN A 1 122 ? -1.884 -8.178 26.081 1.00 94.38 122 GLN A N 1
ATOM 993 C CA . GLN A 1 122 ? -2.999 -7.628 26.847 1.00 94.38 122 GLN A CA 1
ATOM 994 C C . GLN A 1 122 ? -4.243 -8.489 26.626 1.00 94.38 122 GLN A C 1
ATOM 996 O O . GLN A 1 122 ? -4.426 -9.087 25.564 1.00 94.38 122 GLN A O 1
ATOM 1001 N N . LYS A 1 123 ? -5.123 -8.546 27.632 1.00 94.88 123 LYS A N 1
ATOM 1002 C CA . LYS A 1 123 ? -6.433 -9.190 27.483 1.00 94.88 123 LYS A CA 1
ATOM 1003 C C . LYS A 1 123 ? -7.269 -8.385 26.486 1.00 94.88 123 LYS A C 1
ATOM 1005 O O . LYS A 1 123 ? -7.475 -7.189 26.689 1.00 94.88 123 LYS A O 1
ATOM 1010 N N . LYS A 1 124 ? -7.750 -9.038 25.425 1.00 93.69 124 LYS A N 1
ATOM 1011 C CA . LYS A 1 124 ? -8.590 -8.399 24.404 1.00 93.69 124 LYS A CA 1
ATOM 1012 C C . LYS A 1 124 ? -9.917 -7.965 25.027 1.00 93.69 124 LYS A C 1
ATOM 1014 O O . LYS A 1 124 ? -10.604 -8.776 25.641 1.00 93.69 124 LYS A O 1
ATOM 1019 N N . LYS A 1 125 ? -10.267 -6.689 24.865 1.00 93.94 125 LYS A N 1
ATOM 1020 C CA . LYS A 1 125 ? -11.557 -6.128 25.277 1.00 93.94 125 LYS A CA 1
ATOM 1021 C C . LYS A 1 125 ? -12.348 -5.767 24.023 1.00 93.94 125 LYS A C 1
ATOM 1023 O O . LYS A 1 125 ? -11.906 -4.928 23.246 1.00 93.94 125 LYS A O 1
ATOM 1028 N N . HIS A 1 126 ? -13.503 -6.395 23.833 1.00 94.50 126 HIS A N 1
ATOM 1029 C CA . HIS A 1 126 ? -14.362 -6.185 22.666 1.00 94.50 126 HIS A CA 1
ATOM 1030 C C . HIS A 1 126 ? -15.551 -5.290 23.034 1.00 94.50 126 HIS A C 1
ATOM 1032 O O . HIS A 1 126 ? -16.651 -5.781 23.264 1.00 94.50 126 HIS A O 1
ATOM 1038 N N . LEU A 1 127 ? -15.319 -3.975 23.131 1.00 95.56 127 LEU A N 1
ATOM 1039 C CA . LEU A 1 127 ? -16.311 -3.007 23.628 1.00 95.56 127 LEU A CA 1
ATOM 1040 C C . LEU A 1 127 ? -17.663 -3.113 22.905 1.00 95.56 127 LEU A C 1
ATOM 1042 O O . LEU A 1 127 ? -18.690 -3.263 23.558 1.00 95.56 127 LEU A O 1
ATOM 1046 N N . PHE A 1 128 ? -17.663 -3.106 21.571 1.00 95.00 128 PHE A N 1
ATOM 1047 C CA . PHE A 1 128 ? -18.901 -3.201 20.793 1.00 95.00 128 PHE A CA 1
ATOM 1048 C C . PHE A 1 128 ? -19.611 -4.546 20.953 1.00 95.00 128 PHE A C 1
ATOM 1050 O O . PHE A 1 128 ? -20.836 -4.576 20.984 1.00 95.00 128 PHE A O 1
ATOM 1057 N N . SER A 1 129 ? -18.871 -5.643 21.144 1.00 94.62 129 SER A N 1
ATOM 1058 C CA . SER A 1 129 ? -19.474 -6.949 21.436 1.00 94.62 129 SER A CA 1
ATOM 1059 C C . SER A 1 129 ? -20.184 -6.957 22.791 1.00 94.62 129 SER A C 1
ATOM 1061 O O . SER A 1 129 ? -21.248 -7.552 22.913 1.00 94.62 129 SER A O 1
ATOM 1063 N N . TYR A 1 130 ? -19.635 -6.266 23.798 1.00 94.81 130 TYR A N 1
ATOM 1064 C CA . TYR A 1 130 ? -20.304 -6.113 25.094 1.00 94.81 130 TYR A CA 1
ATOM 1065 C C . TYR A 1 130 ? -21.548 -5.229 25.004 1.00 94.81 130 TYR A C 1
ATOM 1067 O O . TYR A 1 130 ? -22.570 -5.575 25.587 1.00 94.81 130 TYR A O 1
ATOM 1075 N N . LEU A 1 131 ? -21.482 -4.116 24.269 1.00 95.38 131 LEU A N 1
ATOM 1076 C CA . LEU A 1 131 ? -22.625 -3.213 24.099 1.00 95.38 131 LEU A CA 1
ATOM 1077 C C . LEU A 1 131 ? -23.774 -3.898 23.351 1.00 95.38 131 LEU A C 1
ATOM 1079 O O . LEU A 1 131 ? -24.911 -3.853 23.819 1.00 95.38 131 LEU A O 1
ATOM 1083 N N . ALA A 1 132 ? -23.463 -4.604 22.261 1.00 94.81 132 ALA A N 1
ATOM 1084 C CA . ALA A 1 132 ? -24.436 -5.346 21.462 1.00 94.81 132 ALA A CA 1
ATOM 1085 C C . ALA A 1 132 ? -25.108 -6.502 22.222 1.00 94.81 132 ALA A C 1
ATOM 1087 O O . ALA A 1 132 ? -26.223 -6.885 21.889 1.00 94.81 132 ALA A O 1
ATOM 1088 N N . ALA A 1 133 ? -24.457 -7.059 23.249 1.00 95.38 133 ALA A N 1
ATOM 1089 C CA . ALA A 1 133 ? -25.058 -8.094 24.090 1.00 95.38 133 ALA A CA 1
ATOM 1090 C C . ALA A 1 133 ? -26.142 -7.546 25.038 1.00 95.38 133 ALA A C 1
ATOM 1092 O O . ALA A 1 133 ? -26.929 -8.314 25.592 1.00 95.38 133 ALA A O 1
ATOM 1093 N N . THR A 1 134 ? -26.182 -6.232 25.268 1.00 97.12 134 THR A N 1
ATOM 1094 C CA . THR A 1 134 ? -27.209 -5.614 26.111 1.00 97.12 134 THR A CA 1
ATOM 1095 C C . THR A 1 134 ? -28.475 -5.316 25.309 1.00 97.12 134 THR A C 1
ATOM 1097 O O . THR A 1 134 ? -28.419 -4.988 24.131 1.00 97.12 134 THR A O 1
ATOM 1100 N N . LYS A 1 135 ? -29.635 -5.327 25.973 1.00 96.12 135 LYS A N 1
ATOM 1101 C CA . LYS A 1 135 ? -30.935 -5.011 25.349 1.00 96.12 135 LYS A CA 1
ATOM 1102 C C . LYS A 1 135 ? -31.078 -3.574 24.822 1.00 96.12 135 LYS A C 1
ATOM 1104 O O . LYS A 1 135 ? -32.061 -3.269 24.157 1.00 96.12 135 LYS A O 1
ATOM 1109 N N . PHE A 1 136 ? -30.159 -2.680 25.188 1.00 96.25 136 PHE A N 1
ATOM 1110 C CA . PHE A 1 136 ? -30.242 -1.252 24.873 1.00 96.25 136 PHE A CA 1
ATOM 1111 C C . PHE A 1 136 ? -29.711 -0.912 23.478 1.00 96.25 136 PHE A C 1
ATOM 1113 O O . PHE A 1 136 ? -30.008 0.166 22.973 1.00 96.25 136 PHE A O 1
ATOM 1120 N N . PHE A 1 137 ? -28.937 -1.809 22.864 1.00 95.81 137 PHE A N 1
ATOM 1121 C CA . PHE A 1 137 ? -28.325 -1.590 21.557 1.00 95.81 137 PHE A CA 1
ATOM 1122 C C . PHE A 1 137 ? -28.877 -2.592 20.546 1.00 95.81 137 PHE A C 1
ATOM 1124 O O . PHE A 1 137 ? -29.023 -3.773 20.844 1.00 95.81 137 PHE A O 1
ATOM 1131 N N . GLN A 1 138 ? -29.177 -2.102 19.346 1.00 94.88 138 GLN A N 1
ATOM 1132 C CA . GLN A 1 138 ? -29.598 -2.904 18.198 1.00 94.88 138 GLN A CA 1
ATOM 1133 C C . GLN A 1 138 ? -28.575 -2.734 17.070 1.00 94.88 138 GLN A C 1
ATOM 1135 O O . GLN A 1 138 ? -27.901 -1.705 17.001 1.00 94.88 138 GLN A O 1
ATOM 1140 N N . ILE A 1 139 ? -28.440 -3.746 16.210 1.00 95.75 139 ILE A N 1
ATOM 1141 C CA . ILE A 1 139 ? -27.527 -3.732 15.058 1.00 95.75 139 ILE A CA 1
ATOM 1142 C C . ILE A 1 139 ? -28.356 -3.594 13.783 1.00 95.75 139 ILE A C 1
ATOM 1144 O O . ILE A 1 139 ? -29.279 -4.373 13.558 1.00 95.75 139 ILE A O 1
ATOM 1148 N N . THR A 1 140 ? -28.006 -2.620 12.948 1.00 96.06 140 THR A N 1
ATOM 1149 C CA . THR A 1 140 ? -28.628 -2.363 11.644 1.00 96.06 140 THR A CA 1
ATOM 1150 C C . THR A 1 140 ? -27.556 -2.008 10.618 1.00 96.06 140 THR A C 1
ATOM 1152 O O . THR A 1 140 ? -26.480 -1.532 10.982 1.00 96.06 140 THR A O 1
ATOM 1155 N N . GLU A 1 141 ? -27.856 -2.201 9.338 1.00 97.25 141 GLU A N 1
ATOM 1156 C CA . GLU A 1 141 ? -27.015 -1.757 8.223 1.00 97.25 141 GLU A CA 1
ATOM 1157 C C . GLU A 1 141 ? -27.620 -0.481 7.626 1.00 97.25 141 GLU A C 1
ATOM 1159 O O . GLU A 1 141 ? -28.814 -0.445 7.335 1.00 97.25 141 GLU A O 1
ATOM 1164 N N . LEU A 1 142 ? -26.818 0.577 7.500 1.00 96.38 142 LEU A N 1
ATOM 1165 C CA . LEU A 1 142 ? -27.235 1.903 7.032 1.00 96.38 142 LEU A CA 1
ATOM 1166 C C . LEU A 1 142 ? -26.168 2.489 6.104 1.00 96.38 142 LEU A C 1
ATOM 1168 O O . LEU A 1 142 ? -24.999 2.098 6.169 1.00 96.38 142 LEU A O 1
ATOM 1172 N N . ASP A 1 143 ? -26.561 3.451 5.269 1.00 97.69 143 ASP A N 1
ATOM 1173 C CA . ASP A 1 143 ? -25.619 4.182 4.422 1.00 97.69 143 ASP A CA 1
ATOM 1174 C C . ASP A 1 143 ? -24.670 5.058 5.262 1.00 97.69 143 ASP A C 1
ATOM 1176 O O . ASP A 1 143 ? -25.052 5.627 6.288 1.00 97.69 143 ASP A O 1
ATOM 1180 N N . TRP A 1 144 ? -23.417 5.198 4.818 1.00 97.00 144 TRP A N 1
ATOM 1181 C CA . TRP A 1 144 ? -22.386 5.919 5.569 1.00 97.00 144 TRP A CA 1
ATOM 1182 C C . TRP A 1 144 ? -22.742 7.397 5.769 1.00 97.00 144 TRP A C 1
ATOM 1184 O O . TRP A 1 144 ? -22.468 7.960 6.831 1.00 97.00 144 TRP A O 1
ATOM 1194 N N . VAL A 1 145 ? -23.405 8.017 4.787 1.00 97.38 145 VAL A N 1
ATOM 1195 C CA . VAL A 1 145 ? -23.869 9.410 4.882 1.00 97.38 145 VAL A CA 1
ATOM 1196 C C . VAL A 1 145 ? -24.985 9.551 5.916 1.00 97.38 145 VAL A C 1
ATOM 1198 O O . VAL A 1 145 ? -24.980 10.499 6.704 1.00 97.38 145 VAL A O 1
ATOM 1201 N N . GLU A 1 146 ? -25.915 8.597 5.959 1.00 96.44 146 GLU A N 1
ATOM 1202 C CA . GLU A 1 146 ? -27.003 8.591 6.936 1.00 96.44 146 GLU A CA 1
ATOM 1203 C C . GLU A 1 146 ? -26.462 8.453 8.364 1.00 96.44 146 GLU A C 1
ATOM 1205 O O . GLU A 1 146 ? -26.804 9.257 9.235 1.00 96.44 146 GLU A O 1
ATOM 1210 N N . VAL A 1 147 ? -25.553 7.497 8.593 1.00 95.56 147 VAL A N 1
ATOM 1211 C CA . VAL A 1 147 ? -24.887 7.315 9.893 1.00 95.56 147 VAL A CA 1
ATOM 1212 C C . VAL A 1 147 ? -24.106 8.570 10.285 1.00 95.56 147 VAL A C 1
ATOM 1214 O O . VAL A 1 147 ? -24.197 9.017 11.429 1.00 95.56 147 VAL A O 1
ATOM 1217 N N . GLY A 1 148 ? -23.381 9.180 9.343 1.00 95.12 148 GLY A N 1
ATOM 1218 C CA . GLY A 1 148 ? -22.648 10.425 9.581 1.00 95.12 148 GLY A CA 1
ATOM 1219 C C . GLY A 1 148 ? -23.557 11.558 10.065 1.00 95.12 148 GLY A C 1
ATOM 1220 O O . GLY A 1 148 ? -23.256 12.212 11.064 1.00 95.12 148 GLY A O 1
ATOM 1221 N N . LEU A 1 149 ? -24.714 11.743 9.422 1.00 95.44 149 LEU A N 1
ATOM 1222 C CA . LEU A 1 149 ? -25.693 12.759 9.813 1.00 95.44 149 LEU A CA 1
ATOM 1223 C C . LEU A 1 149 ? -26.299 12.484 11.197 1.00 95.44 149 LEU A C 1
ATOM 1225 O O . LEU A 1 149 ? -26.519 13.413 11.978 1.00 95.44 149 LEU A O 1
ATOM 1229 N N . GLN A 1 150 ? -26.562 11.216 11.517 1.00 93.56 150 GLN A N 1
ATOM 1230 C CA . GLN A 1 150 ? -27.067 10.817 12.830 1.00 93.56 150 GLN A CA 1
ATOM 1231 C C . GLN A 1 150 ? -26.058 11.132 13.944 1.00 93.56 150 GLN A C 1
ATOM 1233 O O . GLN A 1 150 ? -26.457 11.672 14.976 1.00 93.56 150 GLN A O 1
ATOM 1238 N N . VAL A 1 151 ? -24.764 10.862 13.731 1.00 94.31 151 VAL A N 1
ATOM 1239 C CA . VAL A 1 151 ? -23.702 11.187 14.700 1.00 94.31 151 VAL A CA 1
ATOM 1240 C C . VAL A 1 151 ? -23.618 12.697 14.936 1.00 94.31 151 VAL A C 1
ATOM 1242 O O . VAL A 1 151 ? -23.627 13.123 16.088 1.00 94.31 151 VAL A O 1
ATOM 1245 N N . CYS A 1 152 ? -23.627 13.521 13.880 1.00 93.31 152 CYS A N 1
ATOM 1246 C CA . CYS A 1 152 ? -23.608 14.983 14.025 1.00 93.31 152 CYS A CA 1
ATOM 1247 C C . CYS A 1 152 ? -24.785 15.505 14.870 1.00 93.31 152 CYS A C 1
ATOM 1249 O O . CYS A 1 152 ? -24.584 16.310 15.775 1.00 93.31 152 CYS A O 1
ATOM 1251 N N . ARG A 1 153 ? -26.003 14.995 14.640 1.00 92.06 153 ARG A N 1
ATOM 1252 C CA . ARG A 1 153 ? -27.188 15.385 15.429 1.00 92.06 153 ARG A CA 1
ATOM 1253 C C . ARG A 1 153 ? -27.103 14.939 16.890 1.00 92.06 153 ARG A C 1
ATOM 1255 O O . ARG A 1 153 ? -27.566 15.656 17.774 1.00 92.06 153 ARG A O 1
ATOM 1262 N N . GLN A 1 154 ? -26.539 13.761 17.162 1.00 88.75 154 GLN A N 1
ATOM 1263 C CA . GLN A 1 154 ? -26.368 13.266 18.533 1.00 88.75 154 GLN A CA 1
ATOM 1264 C C . GLN A 1 154 ? -25.406 14.134 19.356 1.00 88.75 154 GLN A C 1
ATOM 1266 O O . GLN A 1 154 ? -25.619 14.296 20.559 1.00 88.75 154 GLN A O 1
ATOM 1271 N N . GLU A 1 155 ? -24.366 14.681 18.724 1.00 75.88 155 GLU A N 1
ATOM 1272 C CA . GLU A 1 155 ? -23.406 15.599 19.351 1.00 75.88 155 GLU A CA 1
ATOM 1273 C C . GLU A 1 155 ? -24.046 16.970 19.646 1.00 75.88 155 GLU A C 1
ATOM 1275 O O . GLU A 1 155 ? -23.932 17.482 20.761 1.00 75.88 155 GLU A O 1
ATOM 1280 N N . GLU A 1 156 ? -24.798 17.538 18.695 1.00 66.88 156 GLU A N 1
ATOM 1281 C CA . GLU A 1 156 ? -25.473 18.838 18.858 1.00 66.88 156 GLU A CA 1
ATOM 1282 C C . GLU A 1 156 ? -26.503 18.841 20.000 1.00 66.88 156 GLU A C 1
ATOM 1284 O O . GLU A 1 156 ? -26.535 19.764 20.815 1.00 66.88 156 GLU A O 1
ATOM 1289 N N . PHE A 1 157 ? -27.309 17.781 20.120 1.00 56.78 157 PHE A N 1
ATOM 1290 C CA . PHE A 1 157 ? -28.290 17.662 21.204 1.00 56.78 157 PHE A CA 1
ATOM 1291 C C . PHE A 1 157 ? -27.654 17.468 22.589 1.00 56.78 157 PHE A C 1
ATOM 1293 O O . PHE A 1 157 ? -28.283 17.798 23.593 1.00 56.78 157 PHE A O 1
ATOM 1300 N N . LYS A 1 158 ? -26.418 16.956 22.672 1.00 58.44 158 LYS A N 1
ATOM 1301 C CA . LYS A 1 158 ? -25.702 16.797 23.949 1.00 58.44 158 LYS A CA 1
ATOM 1302 C C . LYS A 1 158 ? -25.022 18.083 24.414 1.00 58.44 158 LYS A C 1
ATOM 1304 O O . LYS A 1 158 ? -24.971 18.315 25.616 1.00 58.44 158 LYS A O 1
ATOM 1309 N N . LEU A 1 159 ? -24.537 18.921 23.494 1.00 54.56 159 LEU A N 1
ATOM 1310 C CA . LEU A 1 159 ? -23.900 20.202 23.832 1.00 54.56 159 LEU A CA 1
ATOM 1311 C C . LEU A 1 159 ? -24.899 21.290 24.252 1.00 54.56 159 LEU A C 1
ATOM 1313 O O . LEU A 1 159 ? -24.522 22.198 24.980 1.00 54.56 159 LEU A O 1
ATOM 1317 N N . LEU A 1 160 ? -26.164 21.195 23.831 1.00 54.94 160 LEU A N 1
ATOM 1318 C CA . LEU A 1 160 ? -27.228 22.129 24.234 1.00 54.94 160 LEU A CA 1
ATOM 1319 C C . LEU A 1 160 ? -27.959 21.725 25.530 1.00 54.94 160 LEU A C 1
ATOM 1321 O O . LEU A 1 160 ? -28.780 22.493 26.025 1.00 54.94 160 LEU A O 1
ATOM 1325 N N . ALA A 1 161 ? -27.688 20.532 26.068 1.00 53.91 161 ALA A N 1
ATOM 1326 C CA . ALA A 1 161 ? -28.329 19.989 27.271 1.00 53.91 161 ALA A CA 1
ATOM 1327 C C . ALA A 1 161 ? -27.387 19.895 28.494 1.00 53.91 161 ALA A C 1
ATOM 1329 O O . ALA A 1 161 ? -27.755 19.278 29.496 1.00 53.91 161 ALA A O 1
ATOM 1330 N N . SER A 1 162 ? -26.190 20.490 28.410 1.00 46.47 162 SER A N 1
ATOM 1331 C CA . SER A 1 162 ? -25.228 20.672 29.510 1.00 46.47 162 SER A CA 1
ATOM 1332 C C . SER A 1 162 ? -25.090 22.145 29.868 1.00 46.47 162 SER A C 1
ATOM 1334 O O . SER A 1 162 ? -24.642 22.383 31.012 1.00 46.47 162 SER A O 1
#